Protein AF-A0AA47MIZ9-F1 (afdb_monomer)

Secondary structure (DSSP, 8-state):
-PPPPGGG--TTPPTTSEEEEEEEEEEEEEETTEEEEEEEEEEEETTT--EEEEEESSSSHHHHHHHHHHHHHHH---SEEEE-TTS--

Sequence (89 aa):
MADQPLARLQLFQPPFFLTGVDCFGPYLVKIGRRQEKCWGLIFKCLTTRCIHLDLLNSLDADAFLLALRKFILRRGTPSDVLPDQGTKF

Nearest PDB structures (foldseek):
  8b4h-assembly1_D  TM=7.518E-01  e=2.436E-03  Geobacillus stearothermophilus
  8b4h-assembly1_A  TM=7.385E-01  e=9.105E-03  Geobacillus stearothermophilus
  7ouf-assembly1_D  TM=7.165E-01  e=8.524E-03  Simian T-lymphotropic virus 1
  7ouf-assembly1_E  TM=7.817E-01  e=6.160E-02  Simian T-lymphotropic virus 1
  6qbt-assembly1_A  TM=7.845E-01  e=8.566E-02  Human T-lymphotropic virus 2

Mean predicted aligned error: 7.07 Å

Structure (mmCIF, N/CA/C/O backbone):
data_AF-A0AA47MIZ9-F1
#
_entry.id   AF-A0AA47MIZ9-F1
#
loop_
_atom_site.group_PDB
_atom_site.id
_atom_site.type_symbol
_atom_site.label_atom_id
_atom_site.label_alt_id
_atom_site.label_comp_id
_atom_site.label_asym_id
_atom_site.label_entity_id
_atom_site.label_seq_id
_atom_site.pdbx_PDB_ins_code
_atom_site.Cartn_x
_atom_site.Cartn_y
_atom_site.Cartn_z
_atom_site.occupancy
_atom_site.B_iso_or_equiv
_atom_site.auth_seq_id
_atom_site.auth_comp_id
_atom_site.auth_asym_id
_atom_site.auth_atom_id
_atom_site.pdbx_PDB_model_num
ATOM 1 N N . MET A 1 1 ? -32.766 6.672 0.935 1.00 43.19 1 MET A N 1
ATOM 2 C CA . MET A 1 1 ? -31.425 6.780 1.548 1.00 43.19 1 MET A CA 1
ATOM 3 C C . MET A 1 1 ? -30.730 5.461 1.277 1.00 43.19 1 MET A C 1
ATOM 5 O O . MET A 1 1 ? -31.312 4.444 1.614 1.00 43.19 1 MET A O 1
ATOM 9 N N . ALA A 1 2 ? -29.610 5.450 0.554 1.00 54.22 2 ALA A N 1
ATOM 10 C CA . ALA A 1 2 ? -28.907 4.201 0.264 1.00 54.22 2 ALA A CA 1
ATOM 11 C C . ALA A 1 2 ? -28.123 3.763 1.506 1.00 54.22 2 ALA A C 1
ATOM 13 O O . ALA A 1 2 ? -27.392 4.582 2.073 1.00 54.22 2 ALA A O 1
ATOM 14 N N . ASP A 1 3 ? -28.283 2.505 1.913 1.00 56.91 3 ASP A N 1
ATOM 15 C CA . ASP A 1 3 ? -27.486 1.918 2.985 1.00 56.91 3 ASP A CA 1
ATOM 16 C C . ASP A 1 3 ? -26.005 2.015 2.627 1.00 56.91 3 ASP A C 1
ATOM 18 O O . ASP A 1 3 ? -25.578 1.694 1.513 1.00 56.91 3 ASP A O 1
ATOM 22 N N . GLN A 1 4 ? -25.205 2.519 3.563 1.00 57.91 4 GLN A N 1
ATOM 23 C CA . GLN A 1 4 ? -2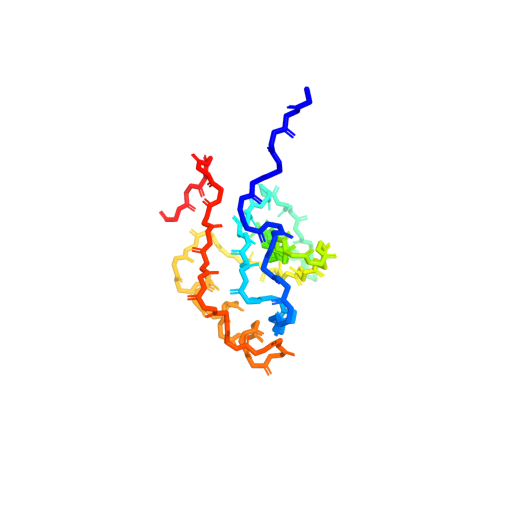3.766 2.517 3.367 1.00 57.91 4 GLN A CA 1
ATOM 24 C C . GLN A 1 4 ? -23.279 1.065 3.395 1.00 57.91 4 GLN A C 1
ATOM 26 O O . GLN A 1 4 ? -23.746 0.290 4.231 1.00 57.91 4 GLN A O 1
ATOM 31 N N . PRO A 1 5 ? -22.338 0.679 2.516 1.00 65.25 5 PRO A N 1
ATOM 32 C CA . PRO A 1 5 ? -21.801 -0.674 2.526 1.00 65.25 5 PRO A CA 1
ATOM 33 C C . PRO A 1 5 ? -21.282 -1.001 3.927 1.00 65.25 5 PRO A C 1
ATOM 35 O O . PRO A 1 5 ? -20.590 -0.176 4.524 1.00 65.25 5 PRO A O 1
ATOM 38 N N . LEU A 1 6 ? -21.594 -2.198 4.436 1.00 65.88 6 LEU A N 1
ATOM 39 C CA . LEU A 1 6 ? -21.232 -2.654 5.789 1.00 65.88 6 LEU A CA 1
ATOM 40 C C . LEU A 1 6 ? -19.738 -2.463 6.105 1.00 65.88 6 LEU A C 1
ATOM 42 O O . LEU A 1 6 ? -19.371 -2.207 7.249 1.00 65.88 6 LEU A O 1
ATOM 46 N N . ALA A 1 7 ? -18.886 -2.480 5.076 1.00 61.72 7 ALA A N 1
ATOM 47 C CA . ALA A 1 7 ? -17.466 -2.159 5.170 1.00 61.72 7 ALA A CA 1
ATOM 48 C C . ALA A 1 7 ? -17.155 -0.767 5.768 1.00 61.72 7 ALA A C 1
ATOM 50 O O . ALA A 1 7 ? -16.085 -0.563 6.334 1.00 61.72 7 ALA A O 1
ATOM 51 N N . ARG A 1 8 ? -18.075 0.201 5.670 1.00 61.12 8 ARG A N 1
ATOM 52 C CA . ARG A 1 8 ? -17.945 1.544 6.266 1.00 61.12 8 ARG A CA 1
ATOM 53 C C . ARG A 1 8 ? -18.356 1.615 7.733 1.00 61.12 8 ARG A C 1
ATOM 55 O O . ARG A 1 8 ? -18.025 2.593 8.393 1.00 61.12 8 ARG A O 1
ATOM 62 N N . LEU A 1 9 ? -19.065 0.609 8.239 1.00 63.62 9 LEU A N 1
ATOM 63 C CA . LEU A 1 9 ? -19.645 0.601 9.586 1.00 63.62 9 LEU A CA 1
ATOM 64 C C . LEU A 1 9 ? -18.791 -0.175 10.604 1.00 63.62 9 LEU A C 1
ATOM 66 O O . LEU A 1 9 ? -19.220 -0.400 11.732 1.00 63.62 9 LEU A O 1
ATOM 70 N N . GLN A 1 10 ? -17.568 -0.560 10.229 1.00 66.88 10 GLN A N 1
ATOM 71 C CA . GLN A 1 10 ? -16.605 -1.256 11.090 1.00 66.88 10 GLN A CA 1
ATOM 72 C C . GLN A 1 10 ? -15.934 -0.270 12.060 1.00 66.88 10 GLN A C 1
ATOM 74 O O . GLN A 1 10 ? -14.781 0.131 11.888 1.00 66.88 10 GLN A O 1
ATOM 79 N N . LEU A 1 11 ? -16.697 0.170 13.060 1.00 66.50 11 LEU A N 1
ATOM 80 C CA . LEU A 1 11 ? -16.218 1.020 14.149 1.00 66.50 11 LEU A CA 1
ATOM 81 C C . LEU A 1 11 ? -15.222 0.245 15.031 1.00 66.50 11 LEU A C 1
ATOM 83 O O . LEU A 1 11 ? -15.346 -0.965 15.197 1.00 66.50 11 LEU A O 1
ATOM 87 N N . PHE A 1 12 ? -14.245 0.957 15.603 1.00 76.19 12 PHE A N 1
ATOM 88 C CA . PHE A 1 12 ? -13.196 0.418 16.493 1.00 76.19 12 PHE A CA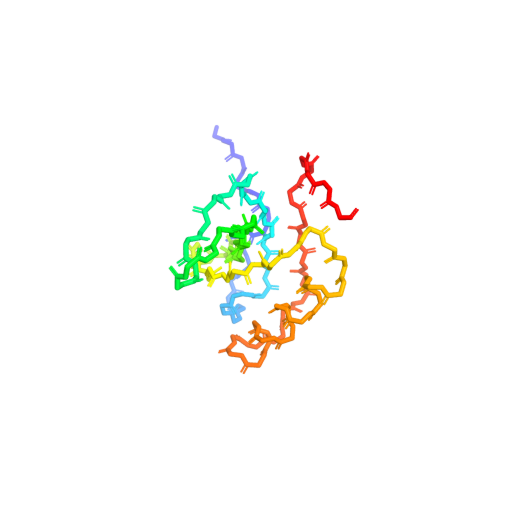 1
ATOM 89 C C . PHE A 1 12 ? -12.162 -0.525 15.852 1.00 76.19 12 PHE A C 1
ATOM 91 O O . PHE A 1 12 ? -11.397 -1.164 16.569 1.00 76.19 12 PHE A O 1
ATOM 98 N N . GLN A 1 13 ? -12.084 -0.577 14.521 1.00 81.81 13 GLN A N 1
ATOM 99 C CA . GLN A 1 13 ? -11.040 -1.320 13.811 1.00 81.81 13 GLN A CA 1
ATOM 100 C C . GLN A 1 13 ? -9.834 -0.433 13.458 1.00 81.81 13 GLN A C 1
ATOM 102 O O . GLN A 1 13 ? -10.002 0.776 13.250 1.00 81.81 13 GLN A O 1
ATOM 107 N N . PRO A 1 14 ? -8.614 -1.000 13.363 1.00 84.50 14 PRO A N 1
ATOM 108 C CA . PRO A 1 14 ? -7.445 -0.243 12.938 1.00 84.50 14 PRO A CA 1
ATOM 109 C C . PRO A 1 14 ? -7.601 0.261 11.490 1.00 84.50 14 PRO A C 1
ATOM 111 O O . PRO A 1 14 ? -8.335 -0.326 10.686 1.00 84.50 14 PRO A O 1
ATOM 114 N N . PRO A 1 15 ? -6.908 1.351 11.111 1.00 83.88 15 PRO A N 1
ATOM 115 C CA . PRO A 1 15 ? -6.889 1.797 9.723 1.00 83.88 15 PRO A CA 1
ATOM 116 C C . PRO A 1 15 ? -6.383 0.664 8.819 1.00 83.88 15 PRO A C 1
ATOM 118 O O . PRO A 1 15 ? -5.485 -0.077 9.200 1.00 83.88 15 PRO A O 1
ATOM 121 N N . PHE A 1 16 ? -6.953 0.555 7.616 1.00 85.69 16 PHE A N 1
ATOM 122 C CA . PHE A 1 16 ? -6.689 -0.521 6.646 1.00 85.69 16 PHE A CA 1
ATOM 123 C C . PHE A 1 16 ? -7.182 -1.929 7.035 1.00 85.69 16 PHE A C 1
ATOM 125 O O . PHE A 1 16 ? -6.868 -2.885 6.331 1.00 85.69 16 PHE A O 1
ATOM 132 N N . PHE A 1 17 ? -8.023 -2.074 8.067 1.00 87.88 17 PHE A N 1
ATOM 133 C CA . PHE A 1 17 ? -8.640 -3.365 8.408 1.00 87.88 17 PHE A CA 1
ATOM 134 C C . PHE A 1 17 ? -9.426 -3.983 7.237 1.00 87.88 17 PHE A C 1
ATOM 136 O O . PHE A 1 17 ? -9.220 -5.146 6.898 1.00 87.88 17 PHE A O 1
ATOM 143 N N . LEU A 1 18 ? -10.253 -3.165 6.576 1.00 88.69 18 LEU A N 1
ATOM 144 C CA . LEU A 1 18 ? -10.855 -3.471 5.280 1.00 88.69 18 LEU A CA 1
ATOM 145 C C . LEU A 1 18 ? -10.190 -2.612 4.210 1.00 88.69 18 LEU A C 1
ATOM 147 O O . LEU A 1 18 ? -10.316 -1.378 4.229 1.00 88.69 18 LEU A O 1
ATOM 151 N N . THR A 1 19 ? -9.484 -3.253 3.284 1.00 90.44 19 THR A N 1
ATOM 152 C CA . THR A 1 19 ? -8.722 -2.562 2.242 1.00 90.44 19 THR A CA 1
ATOM 153 C C . THR A 1 19 ? -9.236 -2.940 0.861 1.00 90.44 19 THR A C 1
ATOM 155 O O . THR A 1 19 ? -9.207 -4.099 0.473 1.00 90.44 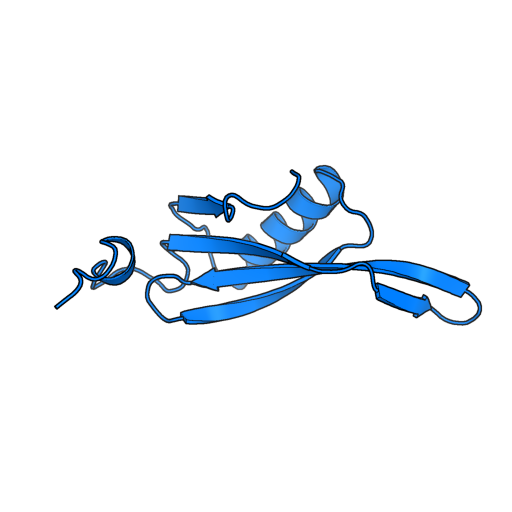19 THR A O 1
ATOM 158 N N . GLY A 1 20 ? -9.695 -1.946 0.107 1.00 90.81 20 GLY A N 1
ATOM 159 C CA . GLY A 1 20 ? -9.933 -2.064 -1.325 1.00 90.81 20 GLY A CA 1
ATOM 160 C C . GLY A 1 20 ? -8.620 -1.958 -2.097 1.00 90.81 20 GLY A C 1
ATOM 161 O O . GLY A 1 20 ? -7.759 -1.155 -1.722 1.00 90.81 20 GLY A O 1
ATOM 162 N N . VAL A 1 21 ? -8.471 -2.739 -3.163 1.00 91.06 21 VAL A N 1
ATOM 163 C CA . VAL A 1 21 ? -7.297 -2.706 -4.043 1.00 91.06 21 VAL A CA 1
ATOM 164 C C . VAL A 1 21 ? -7.715 -2.392 -5.468 1.00 91.06 21 VAL A C 1
ATOM 166 O O . VAL A 1 21 ? -8.640 -3.011 -5.990 1.00 91.06 21 VAL A O 1
ATOM 169 N N . ASP A 1 22 ? -7.002 -1.451 -6.083 1.00 90.19 22 ASP A N 1
ATOM 170 C CA . ASP A 1 22 ? -7.198 -1.063 -7.476 1.00 90.19 22 ASP A CA 1
ATOM 171 C C . ASP A 1 22 ? -5.855 -0.828 -8.184 1.00 90.19 22 ASP A C 1
ATOM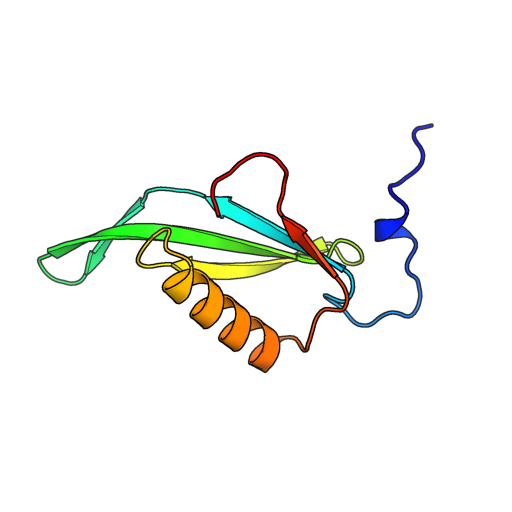 173 O O . ASP A 1 22 ? -4.898 -0.325 -7.588 1.00 90.19 22 ASP A O 1
ATOM 177 N N . CYS A 1 23 ? -5.786 -1.189 -9.461 1.00 89.50 23 CYS A N 1
ATOM 178 C CA . CYS A 1 23 ? -4.608 -1.051 -10.312 1.00 89.50 23 CYS A CA 1
ATOM 179 C C . CYS A 1 23 ? -4.937 -0.105 -11.467 1.00 89.50 23 CYS A C 1
ATOM 181 O O . CYS A 1 23 ? -5.895 -0.326 -12.204 1.00 89.50 23 CYS A O 1
ATOM 183 N N . PHE A 1 24 ? -4.103 0.908 -11.692 1.00 87.56 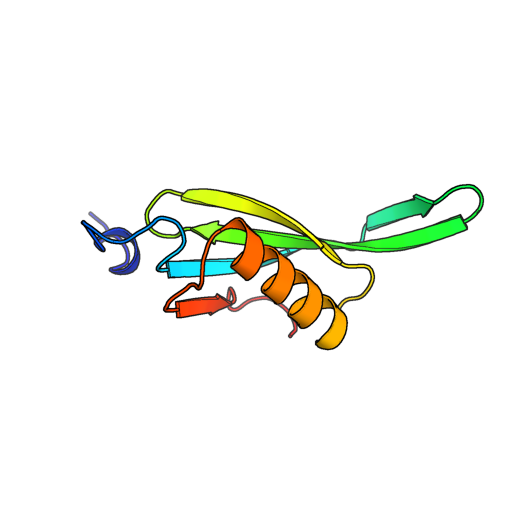24 PHE A N 1
ATOM 184 C CA . PHE A 1 24 ? -4.334 1.913 -12.727 1.00 87.56 24 PHE A CA 1
ATOM 185 C C . PHE A 1 24 ? -3.083 2.149 -13.579 1.00 87.56 24 PHE A C 1
ATOM 187 O O . PHE A 1 24 ? -1.950 2.063 -13.112 1.00 87.56 24 PHE A O 1
ATOM 194 N N . GLY A 1 25 ? -3.276 2.423 -14.867 1.00 81.44 25 GLY A N 1
ATOM 195 C CA . GLY A 1 25 ? -2.190 2.527 -15.846 1.00 81.44 25 GLY A CA 1
ATOM 196 C C . GLY A 1 25 ? -2.450 1.655 -17.075 1.00 81.44 25 GLY A C 1
ATOM 197 O O . GLY A 1 25 ? -3.455 0.946 -17.132 1.00 81.44 25 GLY A O 1
ATOM 198 N N . PRO A 1 26 ? -1.580 1.697 -18.094 1.00 85.06 26 PRO A N 1
ATOM 199 C CA . PRO A 1 26 ? -0.134 1.839 -17.947 1.00 85.06 26 PRO A CA 1
ATOM 200 C C . PRO A 1 26 ? 0.424 3.247 -18.160 1.00 85.06 26 PRO A C 1
ATOM 202 O O . PRO A 1 26 ? 0.040 3.953 -19.089 1.00 85.06 26 PRO A O 1
ATOM 205 N N . TYR A 1 27 ? 1.418 3.598 -17.351 1.00 88.31 27 TYR A N 1
ATOM 206 C CA . TYR A 1 27 ? 2.203 4.820 -17.476 1.00 88.31 27 TYR A CA 1
ATOM 207 C C . TYR A 1 27 ? 3.574 4.514 -18.068 1.00 88.31 27 TYR A C 1
ATOM 209 O O . TYR A 1 27 ? 4.203 3.522 -17.709 1.00 88.31 27 TYR A O 1
ATOM 217 N N . LEU A 1 28 ? 4.055 5.381 -18.956 1.00 89.25 28 LEU A N 1
ATOM 218 C CA . LEU A 1 28 ? 5.438 5.340 -19.423 1.00 89.25 28 LEU A CA 1
ATOM 219 C C . LEU A 1 28 ? 6.283 6.218 -18.505 1.00 89.25 28 LEU A C 1
ATOM 221 O O . LEU A 1 28 ? 6.225 7.447 -18.571 1.00 89.25 28 LEU A O 1
ATOM 225 N N . VAL A 1 29 ? 7.054 5.582 -17.629 1.00 88.44 29 VAL A N 1
ATOM 226 C CA . VAL A 1 29 ? 7.944 6.256 -16.685 1.00 88.44 29 VAL A CA 1
ATOM 227 C C . VAL A 1 29 ? 9.351 6.269 -17.266 1.00 88.44 29 VAL A C 1
ATOM 229 O O . VAL A 1 29 ? 9.872 5.254 -17.728 1.00 88.44 29 VAL A O 1
ATOM 232 N N . LYS A 1 30 ? 9.986 7.443 -17.267 1.00 90.25 30 LYS A N 1
ATOM 233 C CA . LYS A 1 30 ? 11.362 7.593 -17.742 1.00 90.25 30 LYS A CA 1
ATOM 234 C C . LYS A 1 30 ? 12.334 7.276 -16.608 1.00 90.25 30 LYS A C 1
ATOM 236 O O . LYS A 1 30 ? 12.432 8.035 -15.648 1.00 90.25 30 LYS A O 1
ATOM 241 N N . ILE A 1 31 ? 13.087 6.190 -16.752 1.00 86.75 31 ILE A N 1
ATOM 242 C CA . ILE A 1 31 ? 14.146 5.786 -15.825 1.00 86.75 31 ILE A CA 1
ATOM 243 C C . ILE A 1 31 ? 15.485 6.027 -16.528 1.00 86.75 31 ILE A C 1
ATOM 245 O O . ILE A 1 31 ? 15.962 5.242 -17.351 1.00 86.75 31 ILE A O 1
ATOM 249 N N . GLY A 1 32 ? 16.075 7.194 -16.263 1.00 88.38 32 GLY A N 1
ATOM 250 C CA . GLY A 1 32 ? 17.303 7.639 -16.923 1.00 88.38 32 GLY A CA 1
ATOM 251 C C . GLY A 1 32 ? 17.124 7.811 -18.436 1.00 88.38 32 GLY A C 1
ATOM 252 O O . GLY A 1 32 ? 16.431 8.722 -18.892 1.00 88.38 32 GLY A O 1
ATOM 253 N N . ARG A 1 33 ? 17.778 6.947 -19.225 1.00 90.44 33 ARG A N 1
ATOM 254 C CA . ARG A 1 33 ? 17.699 6.945 -20.701 1.00 90.44 33 ARG A CA 1
ATOM 255 C C . ARG A 1 33 ? 16.639 5.988 -21.261 1.00 90.44 33 ARG A C 1
ATOM 257 O O . ARG A 1 33 ? 16.426 5.992 -22.468 1.00 90.44 33 ARG A O 1
ATOM 264 N N . ARG A 1 34 ? 15.996 5.173 -20.418 1.00 87.62 34 ARG A N 1
ATOM 265 C CA . ARG A 1 34 ? 14.993 4.175 -20.821 1.00 87.62 34 ARG A CA 1
ATOM 266 C C . ARG A 1 34 ? 13.589 4.640 -20.434 1.00 87.62 34 ARG A C 1
ATOM 268 O O . ARG A 1 34 ? 13.427 5.422 -19.498 1.00 87.62 34 ARG A O 1
ATOM 275 N N . GLN A 1 35 ? 12.589 4.176 -21.174 1.00 88.50 35 GLN A N 1
ATOM 276 C CA . GLN A 1 35 ? 11.184 4.294 -20.796 1.00 88.50 35 GLN A CA 1
ATOM 277 C C . GLN A 1 35 ? 10.680 2.908 -20.425 1.00 88.50 35 GLN A C 1
ATOM 279 O O . GLN A 1 35 ? 10.863 1.964 -21.191 1.00 88.50 35 GLN A O 1
ATOM 284 N N . GLU A 1 36 ? 10.068 2.797 -19.255 1.00 88.62 36 GLU A N 1
ATOM 285 C CA . GLU A 1 36 ? 9.497 1.554 -18.757 1.00 88.62 36 GLU A CA 1
ATOM 286 C C . GLU A 1 36 ? 8.002 1.734 -18.523 1.00 88.62 36 GLU A C 1
ATOM 288 O O . GLU A 1 36 ? 7.522 2.815 -18.171 1.00 88.62 36 GLU A O 1
ATOM 293 N N . LYS A 1 37 ? 7.258 0.662 -18.784 1.00 89.88 37 LYS A N 1
ATOM 294 C CA . LYS A 1 37 ? 5.824 0.610 -18.549 1.00 89.88 37 LYS A CA 1
ATOM 295 C C . LYS A 1 37 ? 5.614 0.288 -17.076 1.00 89.88 37 LYS A C 1
ATOM 297 O O . LYS A 1 37 ? 6.056 -0.758 -16.622 1.00 89.88 37 LYS A O 1
ATOM 302 N N . CYS A 1 38 ? 4.951 1.173 -16.350 1.00 90.62 38 CYS A N 1
ATOM 303 C CA . CYS A 1 38 ? 4.633 0.985 -14.943 1.00 90.62 38 CYS A CA 1
ATOM 304 C C . CYS A 1 38 ? 3.126 1.096 -14.717 1.00 90.62 38 CYS A C 1
ATOM 306 O O . CYS A 1 38 ? 2.395 1.724 -15.488 1.00 90.62 38 CYS A O 1
ATOM 308 N N . TRP A 1 39 ? 2.670 0.504 -13.625 1.00 91.94 39 TRP A N 1
ATOM 309 C CA . TRP A 1 39 ? 1.295 0.546 -13.157 1.00 91.94 39 TRP A CA 1
ATOM 310 C C . TRP A 1 39 ? 1.276 1.134 -11.752 1.00 91.94 39 TRP A C 1
ATOM 312 O O . TRP A 1 39 ? 2.181 0.905 -10.956 1.00 91.94 39 TRP A O 1
ATOM 322 N N . GLY A 1 40 ? 0.267 1.935 -11.451 1.00 91.56 40 GLY A N 1
ATOM 323 C CA . GLY A 1 40 ? -0.003 2.382 -10.098 1.00 91.56 40 GLY A CA 1
ATOM 324 C C . GLY A 1 40 ? -0.880 1.365 -9.380 1.00 91.56 40 GLY A C 1
ATOM 325 O O . GLY A 1 40 ? -1.812 0.818 -9.968 1.00 91.56 40 GLY A O 1
ATOM 326 N N . LEU A 1 41 ? -0.586 1.134 -8.108 1.00 92.50 41 LEU A N 1
ATOM 327 C CA . LEU A 1 41 ? -1.372 0.307 -7.206 1.00 92.50 41 LEU A CA 1
ATOM 328 C C . LEU A 1 41 ? -1.949 1.185 -6.101 1.00 92.50 41 LEU A C 1
ATOM 330 O O . LEU A 1 41 ? -1.234 1.969 -5.473 1.00 92.50 41 LEU A O 1
ATOM 334 N N . ILE A 1 42 ? -3.243 1.044 -5.856 1.00 92.81 42 ILE A N 1
ATOM 335 C CA . ILE A 1 42 ? -3.985 1.782 -4.844 1.00 92.81 42 ILE A CA 1
ATOM 336 C C . ILE A 1 42 ? -4.469 0.801 -3.791 1.00 92.81 42 ILE A C 1
ATOM 338 O O . ILE A 1 42 ? -5.279 -0.072 -4.075 1.00 92.81 42 ILE A O 1
ATOM 342 N N . PHE A 1 43 ? -4.044 1.015 -2.551 1.00 92.56 43 PHE A N 1
ATOM 343 C CA . PHE A 1 43 ? -4.662 0.428 -1.371 1.00 92.56 43 PHE A CA 1
ATOM 344 C C . PHE A 1 43 ? -5.525 1.487 -0.693 1.00 92.56 43 PHE A C 1
A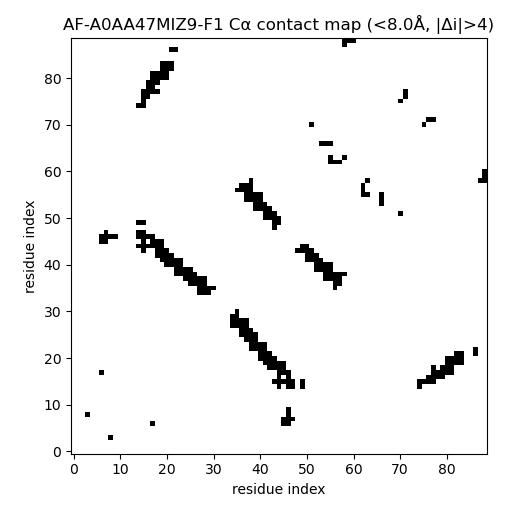TOM 346 O O . PHE A 1 43 ? -5.030 2.509 -0.210 1.00 92.56 43 PHE A O 1
ATOM 353 N N . LYS A 1 44 ? -6.829 1.254 -0.639 1.00 91.81 44 LYS A N 1
ATOM 354 C CA . LYS A 1 44 ? -7.808 2.181 -0.080 1.00 91.81 44 LYS A CA 1
ATOM 355 C C . LYS A 1 44 ? -8.445 1.575 1.157 1.00 91.81 44 LYS A C 1
ATOM 357 O O . LYS A 1 44 ? -9.140 0.573 1.066 1.00 91.81 44 LYS A O 1
ATOM 362 N N . CYS A 1 45 ? -8.305 2.218 2.309 1.00 89.81 45 CYS A N 1
ATOM 363 C CA . CYS A 1 45 ? -9.072 1.817 3.482 1.00 89.81 45 CYS A CA 1
ATOM 364 C C . CYS A 1 45 ? -10.560 2.136 3.267 1.00 89.81 45 CYS A C 1
ATOM 366 O O . CYS A 1 45 ? -10.927 3.285 3.006 1.00 89.81 45 CYS A O 1
ATOM 368 N N . LEU A 1 46 ? -11.426 1.133 3.394 1.00 85.75 46 LEU A N 1
ATOM 369 C CA . LEU A 1 46 ? -12.871 1.296 3.215 1.00 85.75 46 LEU A CA 1
ATOM 370 C C . LEU A 1 46 ? -13.530 2.022 4.395 1.00 85.75 46 LEU A C 1
ATOM 372 O O . LEU A 1 46 ? -14.526 2.716 4.191 1.00 85.75 46 LEU A O 1
ATOM 376 N N . THR A 1 47 ? -12.928 1.936 5.583 1.00 83.44 47 THR A N 1
ATOM 377 C CA . THR A 1 47 ? -13.404 2.583 6.812 1.00 83.44 47 THR A CA 1
ATOM 378 C C . THR A 1 47 ? -13.030 4.067 6.857 1.00 83.44 47 THR A C 1
ATOM 380 O O . THR A 1 47 ? -13.899 4.928 6.941 1.00 83.44 47 THR A O 1
ATOM 383 N N . THR A 1 48 ? -11.737 4.397 6.746 1.00 84.62 48 THR A N 1
ATOM 384 C CA . THR A 1 48 ? -11.236 5.777 6.925 1.00 84.62 48 THR A CA 1
ATOM 385 C C . THR A 1 48 ? -11.064 6.553 5.621 1.00 84.62 48 THR A C 1
ATOM 387 O O . THR A 1 48 ? -10.810 7.754 5.646 1.00 84.62 48 THR A O 1
ATOM 390 N N . ARG A 1 49 ? -11.172 5.884 4.465 1.00 83.94 49 ARG A N 1
ATOM 391 C CA . ARG A 1 49 ? -10.842 6.428 3.133 1.00 83.94 49 ARG A CA 1
ATOM 392 C C . ARG A 1 49 ? -9.385 6.874 2.969 1.00 83.94 49 ARG A C 1
ATOM 394 O O . ARG A 1 49 ? -9.079 7.583 2.013 1.00 83.94 49 ARG A O 1
ATOM 401 N N . CYS A 1 50 ? -8.481 6.429 3.843 1.00 89.50 50 CYS A N 1
ATOM 402 C CA . CYS A 1 50 ? -7.046 6.604 3.641 1.00 89.50 50 CYS A CA 1
ATOM 403 C C . CYS A 1 50 ? -6.581 5.852 2.390 1.00 89.50 50 CYS A C 1
ATOM 405 O O . CYS A 1 50 ? -7.017 4.730 2.135 1.00 89.50 50 CYS A O 1
ATOM 407 N N . ILE A 1 51 ? -5.669 6.466 1.641 1.00 91.62 51 ILE A N 1
ATOM 408 C CA . ILE A 1 51 ? -5.114 5.911 0.408 1.00 91.62 51 ILE A CA 1
ATOM 409 C C . ILE A 1 51 ? -3.615 5.686 0.610 1.00 91.62 51 ILE A C 1
ATOM 411 O O . ILE A 1 51 ? -2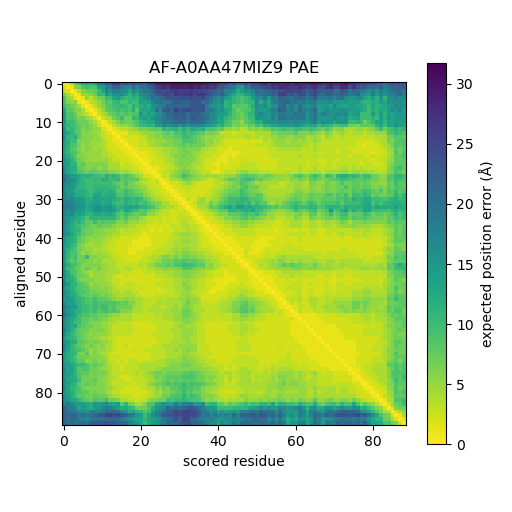.902 6.564 1.100 1.00 91.62 51 ILE A O 1
ATOM 415 N N . HIS A 1 52 ? -3.136 4.508 0.231 1.00 93.06 52 HIS A N 1
ATOM 416 C CA . HIS A 1 52 ? -1.724 4.202 0.082 1.00 93.06 52 HIS A CA 1
ATOM 417 C C . HIS A 1 52 ? -1.453 3.851 -1.378 1.00 93.06 52 HIS A C 1
ATOM 419 O O . HIS A 1 52 ? -2.109 2.981 -1.941 1.00 93.06 52 HIS A O 1
ATOM 425 N N . LEU A 1 53 ? -0.511 4.570 -1.979 1.00 92.50 53 LEU A N 1
ATOM 426 C CA . LEU A 1 53 ? -0.113 4.388 -3.366 1.00 92.50 53 LEU A CA 1
ATOM 427 C C . LEU A 1 53 ? 1.226 3.661 -3.406 1.00 92.50 53 LEU A C 1
ATOM 429 O O . LEU A 1 53 ? 2.150 4.049 -2.686 1.00 92.50 53 LEU A O 1
ATOM 433 N N . ASP A 1 54 ? 1.321 2.654 -4.264 1.00 92.38 54 ASP A N 1
ATOM 434 C CA . ASP A 1 54 ? 2.577 1.997 -4.614 1.00 92.38 54 ASP A CA 1
ATOM 435 C C . ASP A 1 54 ? 2.722 1.914 -6.141 1.00 92.38 54 ASP A C 1
ATOM 437 O O . ASP A 1 54 ? 1.763 2.111 -6.892 1.00 92.38 54 ASP A O 1
ATOM 441 N N . LEU A 1 55 ? 3.943 1.670 -6.604 1.00 89.94 55 LEU A N 1
ATOM 442 C CA . LEU A 1 55 ? 4.282 1.553 -8.020 1.00 89.94 55 LEU A CA 1
ATOM 443 C C . LEU A 1 55 ? 4.655 0.105 -8.341 1.00 89.94 55 LEU A C 1
ATOM 445 O O . LEU A 1 55 ? 5.498 -0.500 -7.678 1.00 89.94 55 LEU A O 1
ATOM 449 N N . LEU A 1 56 ? 4.031 -0.430 -9.383 1.00 90.56 56 LEU A N 1
ATOM 450 C CA . LEU A 1 56 ? 4.268 -1.756 -9.928 1.00 90.56 56 LEU A CA 1
ATOM 451 C C . LEU A 1 56 ? 5.024 -1.640 -11.251 1.00 90.56 56 LEU A C 1
ATOM 453 O O . LEU A 1 56 ? 4.613 -0.924 -12.166 1.00 90.56 56 LEU A O 1
ATOM 457 N N . ASN A 1 57 ? 6.118 -2.386 -11.374 1.00 88.12 57 ASN A N 1
ATOM 458 C CA . ASN A 1 57 ? 6.900 -2.439 -12.610 1.00 88.12 57 ASN A CA 1
ATOM 459 C C . ASN A 1 57 ? 6.236 -3.331 -13.672 1.00 88.12 57 ASN A C 1
ATOM 461 O O . ASN A 1 57 ? 6.510 -3.178 -14.857 1.00 88.12 57 ASN A O 1
ATOM 465 N N . SER A 1 58 ? 5.367 -4.253 -13.256 1.00 86.44 58 SER A N 1
ATOM 466 C CA . SER A 1 58 ? 4.578 -5.127 -14.121 1.00 86.44 58 SER A CA 1
ATOM 467 C C . SER A 1 58 ? 3.230 -5.456 -13.477 1.00 86.44 58 SER A C 1
ATOM 469 O O . SER A 1 58 ? 3.059 -5.313 -12.268 1.00 86.44 58 SER A O 1
ATOM 471 N N . LEU A 1 59 ? 2.263 -5.885 -14.290 1.00 86.12 59 LEU A N 1
ATOM 472 C CA . LEU A 1 59 ? 0.937 -6.346 -13.852 1.00 86.12 59 LEU A CA 1
ATOM 473 C C . LEU A 1 59 ? 0.961 -7.836 -13.443 1.00 86.12 59 LEU A C 1
ATOM 475 O O . LEU A 1 59 ? 0.006 -8.562 -13.689 1.00 86.12 59 LEU A O 1
ATOM 479 N N . ASP A 1 60 ? 2.074 -8.294 -12.865 1.00 86.81 60 ASP A N 1
ATOM 480 C CA . ASP A 1 60 ? 2.270 -9.693 -12.480 1.00 86.81 60 ASP A CA 1
ATOM 481 C C . ASP A 1 60 ? 1.973 -9.913 -10.991 1.00 86.81 60 ASP A C 1
ATOM 483 O O . ASP A 1 60 ? 2.191 -9.029 -10.152 1.00 86.81 60 ASP A O 1
ATOM 487 N N . ALA A 1 61 ? 1.563 -11.135 -10.644 1.00 87.75 61 ALA A N 1
ATOM 488 C CA . ALA A 1 61 ? 1.283 -11.526 -9.264 1.00 87.75 61 ALA A CA 1
ATOM 489 C C . ALA A 1 61 ? 2.495 -11.335 -8.332 1.00 87.75 61 ALA A C 1
ATOM 491 O O . ALA A 1 61 ? 2.328 -10.896 -7.196 1.00 87.75 61 ALA A O 1
ATOM 492 N N . ASP A 1 62 ? 3.719 -11.587 -8.807 1.00 91.00 62 ASP A N 1
ATOM 493 C CA . ASP A 1 62 ? 4.940 -11.404 -8.010 1.00 91.00 62 ASP A CA 1
ATOM 494 C C . ASP A 1 62 ? 5.192 -9.933 -7.659 1.00 91.00 62 ASP A C 1
ATOM 496 O O . ASP A 1 62 ? 5.529 -9.601 -6.516 1.00 91.00 62 ASP A O 1
ATOM 500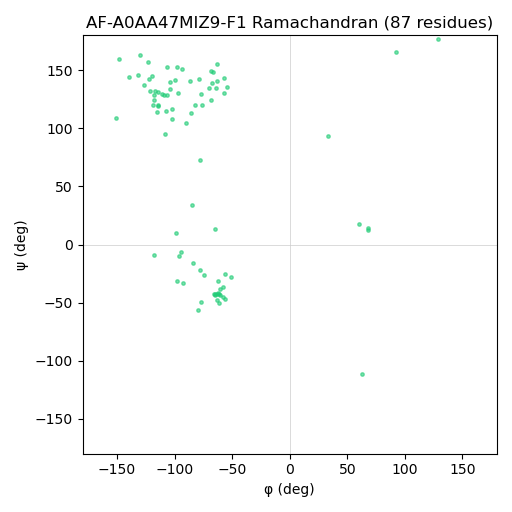 N N . ALA A 1 63 ? 4.985 -9.035 -8.629 1.00 90.19 63 ALA A N 1
ATOM 501 C CA . ALA A 1 63 ? 5.100 -7.599 -8.413 1.00 90.19 63 ALA A CA 1
ATOM 502 C C . ALA A 1 63 ? 4.044 -7.124 -7.401 1.00 90.19 63 ALA A C 1
ATOM 504 O O . ALA A 1 63 ? 4.367 -6.377 -6.471 1.00 90.19 63 ALA A O 1
ATOM 505 N N . PHE A 1 64 ? 2.810 -7.622 -7.527 1.00 90.00 64 PHE A N 1
ATOM 506 C CA . PHE A 1 64 ? 1.735 -7.339 -6.581 1.00 90.00 64 PHE A CA 1
ATOM 507 C C . PHE A 1 64 ? 2.035 -7.861 -5.171 1.00 90.00 64 PHE A C 1
ATOM 509 O O . PHE A 1 64 ? 1.910 -7.112 -4.204 1.00 90.00 64 PHE A O 1
ATOM 516 N N . LEU A 1 65 ? 2.483 -9.110 -5.025 1.00 91.62 65 LEU A N 1
ATOM 517 C CA . LEU A 1 65 ? 2.824 -9.701 -3.728 1.00 91.62 65 LEU A CA 1
ATOM 518 C C . LEU A 1 65 ? 3.944 -8.926 -3.030 1.00 91.62 65 LEU A C 1
ATOM 520 O O . LEU A 1 65 ? 3.904 -8.737 -1.811 1.00 91.62 65 LEU A O 1
ATOM 524 N N . LEU A 1 66 ? 4.935 -8.444 -3.784 1.00 93.06 66 LEU A N 1
ATOM 525 C CA . LEU A 1 66 ? 5.996 -7.602 -3.240 1.00 93.06 66 LEU A CA 1
ATOM 526 C C . LEU A 1 66 ? 5.444 -6.262 -2.726 1.00 93.06 66 LEU A C 1
ATOM 528 O O . LEU A 1 66 ? 5.818 -5.832 -1.633 1.00 93.06 66 LEU A O 1
ATOM 532 N N . ALA A 1 67 ? 4.549 -5.621 -3.480 1.00 92.81 67 ALA A N 1
ATOM 533 C CA . ALA A 1 67 ? 3.882 -4.389 -3.061 1.00 92.81 67 ALA A CA 1
ATOM 534 C C . ALA A 1 67 ? 2.979 -4.615 -1.834 1.00 92.81 67 ALA A C 1
ATOM 536 O O . ALA A 1 67 ? 3.040 -3.859 -0.865 1.00 92.81 67 ALA A O 1
ATOM 537 N N . LEU A 1 68 ? 2.224 -5.717 -1.801 1.00 92.00 68 LEU A N 1
ATOM 538 C CA . LEU A 1 68 ? 1.391 -6.101 -0.662 1.00 92.00 68 LEU A CA 1
ATOM 539 C C . LEU A 1 68 ? 2.231 -6.330 0.601 1.00 92.00 68 LEU A C 1
ATOM 541 O O . LEU A 1 68 ? 1.880 -5.846 1.674 1.00 92.00 68 LEU A O 1
ATOM 545 N N . ARG A 1 69 ? 3.384 -7.000 0.489 1.00 93.81 69 ARG A N 1
ATOM 546 C CA . ARG A 1 69 ? 4.319 -7.168 1.616 1.00 93.81 69 ARG A CA 1
ATOM 547 C C . ARG A 1 69 ? 4.831 -5.827 2.140 1.00 93.81 69 ARG A C 1
ATOM 549 O O . ARG A 1 69 ? 4.874 -5.629 3.353 1.00 93.81 69 ARG A O 1
ATOM 556 N N . LYS A 1 70 ? 5.191 -4.890 1.253 1.00 94.25 70 LYS A N 1
ATOM 557 C CA . LYS A 1 70 ? 5.601 -3.528 1.647 1.00 94.25 70 LYS A CA 1
ATOM 558 C C . LYS A 1 70 ? 4.466 -2.781 2.344 1.00 94.25 70 LYS A C 1
ATOM 560 O O . LYS A 1 70 ? 4.714 -2.101 3.339 1.00 94.25 70 LYS A O 1
ATOM 565 N N . PHE A 1 71 ? 3.241 -2.917 1.841 1.00 93.56 71 PHE A N 1
ATOM 566 C CA . PHE A 1 71 ? 2.052 -2.332 2.445 1.00 93.56 71 PHE A CA 1
ATOM 567 C C . PHE A 1 71 ? 1.819 -2.875 3.858 1.00 93.56 71 PHE A C 1
ATOM 569 O O . PHE A 1 71 ? 1.729 -2.078 4.791 1.00 93.56 71 PHE A O 1
ATOM 576 N N . ILE A 1 72 ? 1.832 -4.201 4.037 1.00 92.50 72 ILE A N 1
ATOM 577 C CA . ILE A 1 72 ? 1.662 -4.857 5.343 1.00 92.50 72 ILE A CA 1
ATOM 578 C C . ILE A 1 72 ? 2.729 -4.381 6.333 1.00 92.50 72 ILE A C 1
ATOM 580 O O . ILE A 1 72 ? 2.405 -4.004 7.457 1.00 92.50 72 ILE A O 1
ATOM 584 N N . LEU A 1 73 ? 3.993 -4.312 5.903 1.00 93.88 73 LEU A N 1
ATOM 585 C CA . LEU A 1 73 ? 5.092 -3.852 6.753 1.00 93.88 73 LEU A CA 1
ATOM 586 C C . LEU A 1 73 ? 4.921 -2.389 7.206 1.00 93.88 73 LEU A C 1
ATOM 588 O O . LEU A 1 73 ? 5.364 -2.026 8.291 1.00 93.88 73 LEU A O 1
ATOM 592 N N . ARG A 1 74 ? 4.295 -1.536 6.383 1.00 91.56 74 ARG A N 1
ATOM 593 C CA . ARG A 1 74 ? 4.127 -0.097 6.663 1.00 91.56 74 ARG A CA 1
ATOM 594 C C . ARG A 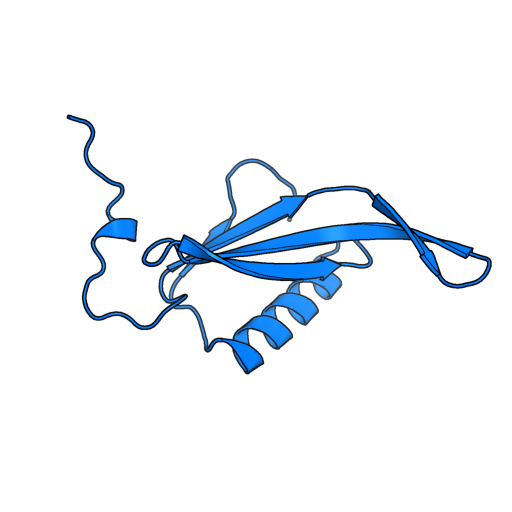1 74 ? 2.816 0.262 7.357 1.00 91.56 74 ARG A C 1
ATOM 596 O O . ARG A 1 74 ? 2.774 1.262 8.071 1.00 91.56 74 ARG A O 1
ATOM 603 N N . ARG A 1 75 ? 1.729 -0.457 7.072 1.00 89.56 75 ARG A N 1
ATOM 604 C CA . ARG A 1 75 ? 0.357 -0.108 7.483 1.00 89.56 75 ARG A CA 1
ATOM 605 C C . ARG A 1 75 ? -0.290 -1.138 8.405 1.00 89.56 75 ARG A C 1
ATOM 607 O O . ARG A 1 75 ? -1.326 -0.828 8.982 1.00 89.56 75 ARG A O 1
ATOM 614 N N . GLY A 1 76 ? 0.339 -2.296 8.590 1.00 89.31 76 GLY A N 1
ATOM 615 C CA . GLY A 1 76 ? -0.228 -3.426 9.315 1.00 89.31 76 GLY A CA 1
ATOM 616 C C . GLY A 1 76 ? -0.968 -4.389 8.389 1.00 89.31 76 GLY A C 1
ATOM 617 O O . GLY A 1 76 ? -1.244 -4.088 7.226 1.00 89.31 76 GLY A O 1
ATOM 618 N N . THR A 1 77 ? -1.257 -5.578 8.910 1.00 90.12 77 THR A N 1
ATOM 619 C CA . THR A 1 77 ? -1.926 -6.639 8.156 1.00 90.12 77 THR A CA 1
ATOM 620 C C . THR A 1 77 ? -3.424 -6.336 8.037 1.00 90.12 77 THR A C 1
ATOM 622 O O . THR A 1 77 ? -4.088 -6.227 9.071 1.00 90.12 77 THR A O 1
ATOM 625 N N . PRO A 1 78 ? -3.975 -6.196 6.816 1.00 89.56 78 PRO A N 1
ATOM 626 C CA . PRO A 1 78 ? -5.418 -6.086 6.627 1.00 89.56 78 PRO A CA 1
ATOM 627 C C . PRO A 1 78 ? -6.096 -7.418 6.976 1.00 89.56 78 PRO A C 1
ATOM 629 O O . PRO A 1 78 ? -5.505 -8.478 6.774 1.00 89.56 78 PRO A O 1
ATOM 632 N N . SER A 1 79 ? -7.333 -7.368 7.472 1.00 88.94 79 SER A N 1
ATOM 633 C CA . SER A 1 79 ? -8.143 -8.579 7.672 1.00 88.94 79 SER A CA 1
ATOM 634 C C . SER A 1 79 ? -8.705 -9.057 6.343 1.00 88.94 79 SER A C 1
ATOM 636 O O . SER A 1 79 ? -8.528 -10.215 5.984 1.00 88.94 79 SER A O 1
ATOM 638 N N . ASP A 1 80 ? -9.307 -8.134 5.588 1.00 86.19 80 ASP A N 1
ATOM 639 C CA . ASP A 1 80 ? -9.840 -8.421 4.263 1.00 86.19 80 ASP A CA 1
ATOM 640 C C . ASP A 1 80 ? -9.284 -7.450 3.229 1.00 86.19 80 ASP A C 1
ATOM 642 O O . ASP A 1 80 ? -9.211 -6.228 3.428 1.00 86.19 80 ASP A O 1
ATOM 646 N N . VAL A 1 81 ? -8.931 -8.027 2.086 1.00 86.50 81 VAL A N 1
ATOM 647 C CA . VAL A 1 81 ? -8.502 -7.306 0.897 1.00 86.50 81 VAL A CA 1
ATOM 648 C C . VAL A 1 81 ? -9.530 -7.564 -0.195 1.00 86.50 81 VAL A C 1
ATOM 650 O O . VAL A 1 81 ? -9.698 -8.692 -0.649 1.00 86.50 81 VAL A O 1
ATOM 653 N N . LEU A 1 82 ? -10.237 -6.511 -0.592 1.00 85.19 82 LEU A N 1
ATOM 654 C CA . LEU A 1 82 ? -11.287 -6.550 -1.602 1.00 85.19 82 LEU A CA 1
ATOM 655 C C . LEU A 1 82 ? -10.731 -5.987 -2.915 1.00 85.19 82 LEU A C 1
ATOM 657 O O . LEU A 1 82 ? -10.510 -4.778 -3.004 1.00 85.19 82 LEU A O 1
ATOM 661 N N . PRO A 1 83 ? -10.481 -6.821 -3.933 1.00 80.00 83 PRO A N 1
ATOM 662 C CA . PRO A 1 83 ? -10.170 -6.314 -5.261 1.00 80.00 83 PRO A CA 1
ATOM 663 C C . PRO A 1 83 ? -11.432 -5.694 -5.875 1.00 80.00 83 PRO A C 1
ATOM 665 O O . PRO A 1 83 ? -12.514 -6.286 -5.796 1.00 80.00 83 PRO A O 1
ATOM 668 N N . ASP A 1 84 ? -11.320 -4.512 -6.486 1.00 70.56 84 ASP A N 1
ATOM 669 C CA . ASP A 1 84 ? -12.430 -3.985 -7.283 1.00 70.56 84 ASP A CA 1
ATOM 670 C C . ASP A 1 84 ? -12.667 -4.922 -8.481 1.00 70.56 84 ASP A C 1
ATOM 672 O O . ASP A 1 84 ? -11.729 -5.359 -9.151 1.00 70.56 84 ASP A O 1
ATOM 676 N N . GLN A 1 85 ? -13.936 -5.257 -8.745 1.00 58.50 85 GLN A N 1
ATOM 677 C CA . GLN A 1 85 ? -14.381 -6.296 -9.695 1.00 58.50 85 GLN A CA 1
ATOM 678 C C . GLN A 1 85 ? -14.041 -6.012 -11.180 1.00 58.50 85 GLN A C 1
ATOM 680 O O . GLN A 1 85 ? -14.591 -6.649 -12.077 1.00 58.50 85 GLN A O 1
ATOM 685 N N . GLY A 1 86 ? -13.167 -5.043 -11.458 1.00 52.03 86 GLY A N 1
ATOM 686 C CA . GLY A 1 86 ? -12.858 -4.550 -12.794 1.00 52.03 86 GLY A CA 1
ATOM 687 C C . GLY A 1 86 ? -11.599 -5.113 -13.452 1.00 52.03 86 GLY A C 1
ATOM 688 O O . GLY A 1 86 ? -11.579 -5.204 -14.678 1.00 52.03 86 GLY A O 1
ATOM 689 N N . THR A 1 87 ? -10.533 -5.471 -12.725 1.00 44.91 87 THR A N 1
ATOM 690 C CA . THR A 1 87 ? -9.224 -5.483 -13.408 1.00 44.91 87 THR A CA 1
ATOM 691 C C . THR A 1 87 ? -8.223 -6.492 -12.851 1.00 44.91 87 THR A C 1
ATOM 693 O O . THR A 1 87 ? -7.660 -6.298 -11.784 1.00 44.91 87 THR A O 1
ATOM 696 N N . LYS A 1 88 ? -7.989 -7.541 -13.652 1.00 49.88 88 LYS A N 1
ATOM 697 C CA . LYS A 1 88 ? -6.741 -8.314 -13.813 1.00 49.88 88 LYS A CA 1
ATOM 698 C C . LYS A 1 88 ? -5.862 -8.458 -12.559 1.00 49.88 88 LYS A C 1
ATOM 700 O O . LYS A 1 88 ? -4.970 -7.641 -12.340 1.00 49.88 88 LYS A O 1
ATOM 705 N N . PHE A 1 89 ? -6.078 -9.550 -11.832 1.00 46.38 89 PHE A N 1
ATOM 706 C CA . PHE A 1 89 ? -5.017 -10.228 -11.085 1.00 46.38 89 PHE A CA 1
ATOM 707 C C . PHE A 1 89 ? -4.466 -11.384 -11.916 1.00 46.38 89 PHE A C 1
ATOM 709 O O . PHE A 1 89 ? -5.267 -11.972 -12.683 1.00 46.38 89 PHE A O 1
#

Solvent-accessible surface area (backbone atoms only — not comparable to full-atom values): 5385 Å² total; per-residue (Å²): 133,81,81,74,61,71,66,54,68,60,74,96,58,64,76,42,35,46,23,36,37,48,77,48,74,81,40,81,46,74,60,87,94,44,74,43,63,30,32,41,36,38,40,30,16,51,58,81,65,49,76,47,81,48,81,26,70,51,92,43,69,68,45,48,52,53,51,50,52,55,46,32,76,73,61,49,78,52,80,43,78,44,68,55,96,80,68,85,128

InterPro domains:
  IPR012337 Ribonuclease H-like superfamily [SSF53098] (15-89)
  IPR036397 Ribonuclease H superfamily [G3DSA:3.30.420.10] (8-89)

Foldseek 3Di:
DDDDPVLQVPPPDAFQLEWEKDKADQDFDDDDPDTATKIKIWIARSHPRDIDIDIFSDLDPVSVVVVQVVCCVVRNDHNDYHYDPDDHD

Organism: Merluccius polli (NCBI:txid89951)

Radius of gyration: 14.83 Å; Cα contacts (8 Å, |Δi|>4): 148; chains: 1; bounding box: 49×19×37 Å

pLDDT: mean 83.02, std 13.06, range [43.19, 94.25]